Protein AF-A0A7Y8CHH9-F1 (afdb_monomer_lite)

Secondary structure (DSSP, 8-state):
---TTS-HHHHHHH----HHHHHHHHHTTSS-HHHHHHHHHHHHHTT---HHHHHHHT--TT-HHHHHHHHHHHHHH-----SS-HHHHHHHHHHHHHHHHGGGSS-HHHHHHHHHHHTT--GGGGGG-TTSPPSSS--GGGS-HHHHHHHHHHHHHHHHHHHHHHHH--

Foldseek 3Di:
DAPVPDDLVLLVVQFDDFLLLVLVCPVLNVYHLVSLLVVLCVCVVVPDPDPLSVVSVPDDPVCRVSSNVSSVVRSVVPPDPDLDDSLVSSLLSQLVVLLVCVVVDPHSLVVNLVSCVSSVNPPLLLQLNLPRDHPPPDDVVVDDPVVSNVSSSVSSVVSNVVVSCSRPPD

Organism: NCBI:txid117681

Structure (mmCIF, N/CA/C/O backbone):
data_AF-A0A7Y8CHH9-F1
#
_entry.id   AF-A0A7Y8CHH9-F1
#
loop_
_atom_site.group_PDB
_atom_site.id
_atom_site.type_symbol
_atom_site.label_atom_id
_atom_site.label_alt_id
_atom_site.label_comp_id
_atom_site.label_asym_id
_atom_site.label_entity_id
_atom_site.label_seq_id
_atom_site.pdbx_PDB_ins_code
_atom_site.Cartn_x
_atom_site.Cartn_y
_atom_site.Cartn_z
_atom_site.occupancy
_atom_site.B_iso_or_equiv
_atom_site.auth_seq_id
_atom_site.auth_comp_id
_atom_site.auth_asym_id
_atom_site.auth_atom_id
_atom_site.pdbx_PDB_model_num
ATOM 1 N N . MET A 1 1 ? -7.701 -1.330 -8.907 1.00 47.22 1 MET A N 1
ATOM 2 C CA . MET A 1 1 ? -7.189 -2.711 -8.702 1.00 47.22 1 MET A CA 1
ATOM 3 C C . MET A 1 1 ? -7.814 -3.301 -7.429 1.00 47.22 1 MET A C 1
ATOM 5 O O . MET A 1 1 ? -7.750 -2.639 -6.409 1.00 47.22 1 MET A O 1
ATOM 9 N N . ASN A 1 2 ? -8.477 -4.469 -7.462 1.00 42.22 2 ASN A N 1
ATOM 10 C CA . ASN A 1 2 ? -9.224 -5.004 -6.302 1.00 42.22 2 ASN A CA 1
ATOM 11 C C . ASN A 1 2 ? -8.365 -6.030 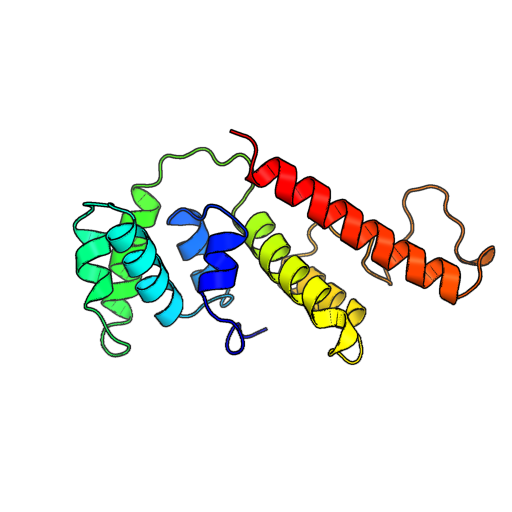-5.535 1.00 42.22 2 ASN A C 1
ATOM 13 O O . ASN A 1 2 ? -7.907 -7.004 -6.136 1.00 42.22 2 ASN A O 1
ATOM 17 N N . VAL A 1 3 ? -8.152 -5.842 -4.226 1.00 52.97 3 VAL A N 1
ATOM 18 C CA . VAL A 1 3 ? -7.246 -6.648 -3.371 1.00 52.97 3 VAL A CA 1
ATOM 19 C C . VAL A 1 3 ? -7.855 -8.025 -3.006 1.00 52.97 3 VAL A C 1
ATOM 21 O O . VAL A 1 3 ? -7.673 -8.576 -1.927 1.00 52.97 3 VAL A O 1
ATOM 24 N N . GLN A 1 4 ? -8.586 -8.643 -3.935 1.00 45.69 4 GLN A N 1
ATOM 25 C CA . GLN A 1 4 ? -9.387 -9.863 -3.725 1.00 45.69 4 GLN A CA 1
ATOM 26 C C . GLN A 1 4 ? -8.573 -11.176 -3.807 1.00 45.69 4 GLN A C 1
ATOM 28 O O . GLN A 1 4 ? -9.121 -12.257 -3.609 1.00 45.69 4 GLN A O 1
ATOM 33 N N . GLY A 1 5 ? -7.268 -11.110 -4.104 1.00 44.62 5 GLY A N 1
ATOM 34 C CA . GLY A 1 5 ? -6.377 -12.279 -4.224 1.00 44.62 5 GLY A CA 1
ATOM 35 C C 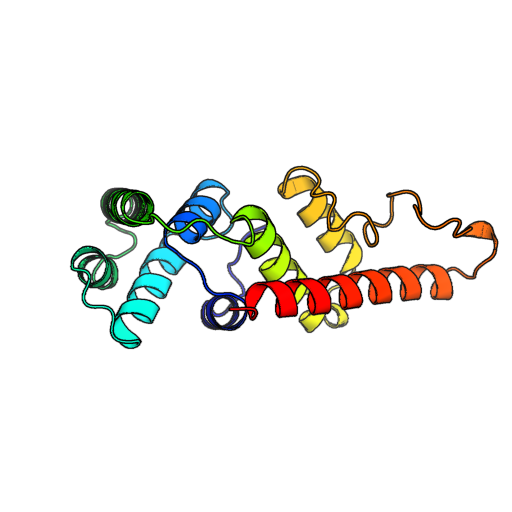. GLY A 1 5 ? -5.398 -12.499 -3.062 1.00 44.62 5 GLY A C 1
ATOM 36 O O . GLY A 1 5 ? -4.574 -13.410 -3.119 1.00 44.62 5 GLY A O 1
ATOM 37 N N . TYR A 1 6 ? -5.447 -11.668 -2.022 1.00 58.66 6 TYR A N 1
ATOM 38 C CA . TYR A 1 6 ? -4.418 -11.587 -0.985 1.00 58.66 6 TYR A CA 1
ATOM 39 C C . TYR A 1 6 ? -4.939 -12.232 0.295 1.00 58.66 6 TYR A C 1
ATOM 41 O O . TYR A 1 6 ? -6.098 -12.059 0.663 1.00 58.66 6 TYR A O 1
ATOM 49 N N . LYS A 1 7 ? -4.075 -12.925 1.041 1.00 62.12 7 LYS A N 1
ATOM 50 C CA . LYS A 1 7 ? -4.355 -13.104 2.467 1.00 62.12 7 LYS A CA 1
ATOM 51 C C . LYS A 1 7 ? -4.036 -11.782 3.148 1.00 62.12 7 LYS A C 1
ATOM 53 O O . LYS A 1 7 ? -2.902 -11.323 3.034 1.00 62.12 7 LYS A O 1
ATOM 58 N N . TYR A 1 8 ? -4.989 -11.198 3.872 1.00 71.12 8 TYR A N 1
ATOM 59 C CA . TYR A 1 8 ? -4.769 -9.944 4.605 1.00 71.12 8 TYR A CA 1
ATOM 60 C C . TYR A 1 8 ? -3.567 -10.005 5.561 1.00 71.12 8 TYR A C 1
ATOM 62 O O . TYR A 1 8 ? -2.918 -8.988 5.782 1.00 71.12 8 TYR A O 1
ATOM 70 N N . SER A 1 9 ? -3.173 -11.211 5.990 1.00 71.62 9 SER A N 1
ATOM 71 C CA . SER A 1 9 ? -1.922 -11.465 6.715 1.00 71.62 9 SER A CA 1
ATOM 72 C C . SER A 1 9 ? -0.677 -10.882 6.038 1.00 71.62 9 SER A C 1
ATOM 74 O O . SER A 1 9 ? 0.188 -10.357 6.724 1.00 71.62 9 SER A O 1
ATOM 76 N N . PHE A 1 10 ? -0.595 -10.907 4.702 1.00 81.94 10 PHE A N 1
ATOM 77 C CA . PHE A 1 10 ? 0.536 -10.319 3.978 1.00 81.94 10 PHE A CA 1
ATOM 78 C C . PHE A 1 10 ? 0.660 -8.812 4.236 1.00 81.94 10 PHE A C 1
ATOM 80 O O . PHE A 1 10 ? 1.762 -8.296 4.404 1.00 81.94 10 PHE A O 1
ATOM 87 N N . ILE A 1 11 ? -0.472 -8.105 4.278 1.00 83.25 11 ILE A N 1
ATOM 88 C CA . ILE A 1 11 ? -0.500 -6.653 4.472 1.00 83.25 11 ILE A CA 1
ATOM 89 C C . ILE A 1 11 ? -0.002 -6.315 5.884 1.00 83.25 11 ILE A C 1
ATOM 91 O O . ILE A 1 11 ? 0.825 -5.414 6.036 1.00 83.25 11 ILE A O 1
ATOM 95 N N . TYR A 1 12 ? -0.428 -7.091 6.888 1.00 78.50 12 TYR A N 1
ATOM 96 C CA . TYR A 1 12 ? -0.006 -6.925 8.284 1.00 78.50 12 TYR A CA 1
ATOM 97 C C . TYR A 1 12 ? 1.501 -7.135 8.472 1.00 78.50 12 TYR A C 1
ATOM 99 O O . TYR A 1 12 ? 2.134 -6.416 9.240 1.00 78.50 12 TYR A O 1
ATOM 107 N N . ASP A 1 13 ? 2.084 -8.084 7.737 1.00 81.38 13 ASP A N 1
ATOM 108 C CA . ASP A 1 13 ? 3.513 -8.399 7.821 1.00 81.38 13 ASP A CA 1
ATOM 109 C C . ASP A 1 13 ? 4.394 -7.359 7.104 1.00 81.38 13 ASP A C 1
ATOM 111 O O . ASP A 1 13 ? 5.591 -7.243 7.381 1.00 81.38 13 ASP A O 1
ATOM 115 N N . CYS A 1 14 ? 3.828 -6.601 6.161 1.00 82.19 14 CYS A N 1
ATOM 116 C CA . CYS A 1 14 ? 4.588 -5.659 5.341 1.00 82.19 14 CYS A CA 1
ATOM 117 C C . CYS A 1 14 ? 4.816 -4.307 6.015 1.00 82.19 14 CYS A C 1
ATOM 119 O O . CYS A 1 14 ? 5.885 -3.717 5.843 1.00 82.19 14 CYS A O 1
ATOM 121 N N . ALA A 1 15 ? 3.829 -3.789 6.744 1.00 80.88 15 ALA A N 1
ATOM 122 C CA . ALA A 1 15 ? 3.928 -2.483 7.378 1.00 80.88 15 ALA A CA 1
ATOM 123 C C . ALA A 1 15 ? 3.054 -2.401 8.631 1.00 80.88 15 ALA A C 1
ATOM 125 O O . ALA A 1 15 ? 1.995 -3.014 8.715 1.00 80.88 15 ALA A O 1
ATOM 126 N N . CYS A 1 16 ? 3.461 -1.563 9.584 1.00 82.44 16 CYS A N 1
ATOM 127 C CA . CYS A 1 16 ? 2.603 -1.200 10.706 1.00 82.44 16 CYS A CA 1
ATOM 128 C C . CYS A 1 16 ? 1.530 -0.213 10.226 1.00 82.44 16 CYS A C 1
ATOM 130 O O . CYS A 1 16 ? 1.840 0.955 9.963 1.00 82.44 16 CYS A O 1
ATOM 132 N N . PHE A 1 17 ? 0.287 -0.674 10.126 1.00 87.62 17 PHE A N 1
ATOM 133 C CA . PHE A 1 17 ? -0.880 0.159 9.840 1.00 87.62 17 PHE A CA 1
ATOM 134 C C . PHE A 1 17 ? -1.464 0.719 11.139 1.00 87.62 17 PHE A C 1
ATOM 136 O O . PHE A 1 17 ? -1.550 0.012 12.140 1.00 87.62 17 PHE A O 1
ATOM 143 N N . CYS A 1 18 ? -1.870 1.987 11.126 1.00 90.12 18 CYS A N 1
ATOM 144 C CA . CYS A 1 18 ? -2.806 2.531 12.109 1.00 90.12 18 CYS A CA 1
ATOM 145 C C . CYS A 1 18 ? -4.178 2.757 11.460 1.00 90.12 18 CYS A C 1
ATOM 147 O O . CYS A 1 18 ? -4.322 2.664 10.240 1.00 90.12 18 CYS A O 1
ATOM 149 N N . TRP A 1 19 ? -5.187 3.120 12.250 1.00 93.56 19 TRP A N 1
ATOM 150 C CA . TRP A 1 19 ? -6.538 3.334 11.728 1.00 93.56 19 TRP A CA 1
ATOM 151 C C . TRP A 1 19 ? -6.657 4.477 10.714 1.00 93.56 19 TRP A C 1
ATOM 153 O O . TRP A 1 19 ? -7.513 4.398 9.837 1.00 93.56 19 TRP A O 1
ATOM 163 N N . CYS A 1 20 ? -5.772 5.485 10.735 1.00 93.00 20 CYS A N 1
ATOM 164 C CA . CYS A 1 20 ? -5.704 6.461 9.637 1.00 93.00 20 CYS A CA 1
ATOM 165 C C . CYS A 1 20 ? -5.313 5.809 8.306 1.00 93.00 20 CYS A C 1
ATOM 167 O O . CYS A 1 20 ? -5.834 6.188 7.262 1.00 93.00 20 CYS A O 1
ATOM 169 N N . ASP A 1 21 ? -4.394 4.842 8.336 1.00 93.00 21 ASP A N 1
ATOM 170 C CA . ASP A 1 21 ? -3.947 4.155 7.126 1.00 93.00 21 ASP A CA 1
ATOM 171 C C . ASP A 1 21 ? -5.040 3.236 6.581 1.00 93.00 21 ASP A C 1
ATOM 173 O O . ASP A 1 21 ? -5.261 3.198 5.372 1.00 93.00 21 ASP A O 1
ATOM 177 N N . VAL A 1 22 ? -5.738 2.529 7.476 1.00 93.56 22 VAL A N 1
ATOM 178 C CA . VAL A 1 22 ? -6.878 1.667 7.129 1.00 93.56 22 VAL A CA 1
ATOM 179 C C . VAL A 1 22 ? -7.988 2.489 6.486 1.00 93.56 22 VAL A C 1
ATOM 181 O O . VAL A 1 22 ? -8.428 2.149 5.391 1.00 93.56 22 VAL A O 1
ATOM 184 N N . LEU A 1 23 ? -8.378 3.601 7.122 1.00 95.00 23 LEU A N 1
ATOM 185 C CA . LEU A 1 23 ? -9.392 4.507 6.587 1.00 95.00 23 LEU A CA 1
ATOM 186 C C . LEU A 1 23 ? -8.998 5.019 5.200 1.00 95.00 23 LEU A C 1
ATOM 188 O O . LEU A 1 23 ? -9.814 4.974 4.286 1.00 95.00 23 LEU A O 1
ATOM 192 N N . TRP A 1 24 ? -7.742 5.444 5.023 1.00 93.81 24 TRP A N 1
ATOM 193 C CA . TRP A 1 24 ? -7.259 5.910 3.724 1.00 93.81 24 TRP A CA 1
ATOM 194 C C . TRP A 1 24 ? -7.393 4.824 2.650 1.00 93.81 24 TRP A C 1
ATOM 196 O O . TRP A 1 24 ? -7.879 5.106 1.558 1.00 93.81 24 TRP A O 1
ATOM 206 N N . GLY A 1 25 ? -6.994 3.584 2.961 1.00 93.31 25 GLY A N 1
ATOM 207 C CA . GLY A 1 25 ? -7.069 2.463 2.021 1.00 93.31 25 GLY A CA 1
ATOM 208 C C . GLY A 1 25 ? -8.502 2.100 1.646 1.00 93.31 25 GLY A C 1
ATOM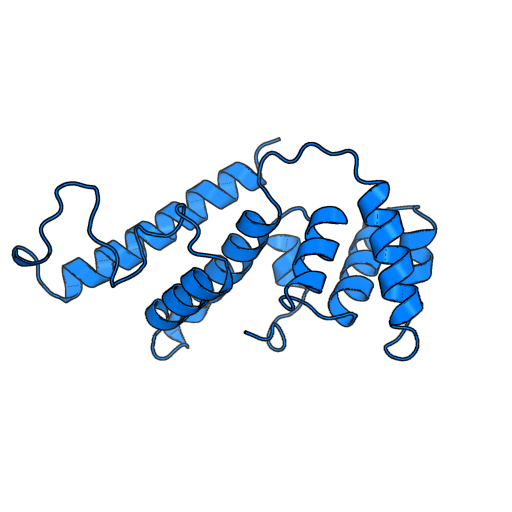 209 O O . GLY A 1 25 ? -8.768 1.794 0.487 1.00 93.31 25 GLY A O 1
ATOM 210 N N . TYR A 1 26 ? -9.420 2.176 2.609 1.00 93.75 26 TYR A N 1
ATOM 211 C CA . TYR A 1 26 ? -10.843 1.953 2.376 1.00 93.75 26 TYR A CA 1
ATOM 212 C C . TYR A 1 26 ? -11.454 3.047 1.488 1.00 93.75 26 TYR A C 1
ATOM 214 O O . TYR A 1 26 ? -12.112 2.744 0.501 1.00 93.75 26 TYR A O 1
ATOM 222 N N . GLU A 1 27 ? -11.190 4.326 1.779 1.00 93.56 27 GLU A N 1
ATOM 223 C CA . GLU A 1 27 ? -11.744 5.457 1.012 1.00 93.56 27 GLU A CA 1
ATOM 224 C C . GLU A 1 27 ? -11.231 5.548 -0.433 1.00 93.56 27 GLU A C 1
ATOM 226 O O . GLU A 1 27 ? -11.864 6.202 -1.259 1.00 93.56 27 GLU A O 1
ATOM 231 N N . HIS A 1 28 ? -10.099 4.907 -0.736 1.00 90.88 28 HIS A N 1
ATOM 232 C CA . HIS A 1 28 ? -9.519 4.839 -2.082 1.00 90.88 28 HIS A CA 1
ATOM 233 C C . HIS A 1 28 ? -9.761 3.477 -2.757 1.00 90.88 28 HIS A C 1
ATOM 235 O O . HIS A 1 28 ? -9.045 3.127 -3.694 1.00 90.88 28 HIS A O 1
ATOM 241 N N . ASP A 1 29 ? -10.728 2.689 -2.268 1.00 90.00 29 ASP A N 1
ATOM 242 C CA . ASP A 1 29 ? -11.113 1.379 -2.815 1.00 90.00 29 ASP A CA 1
ATOM 243 C C . ASP A 1 29 ? -9.947 0.371 -2.926 1.00 90.00 29 ASP A C 1
ATOM 245 O O . ASP A 1 29 ? -9.992 -0.588 -3.704 1.00 90.00 29 ASP A O 1
ATOM 249 N N . VAL A 1 30 ? -8.885 0.561 -2.134 1.00 89.94 30 VAL A N 1
ATOM 250 C CA . VAL A 1 30 ? -7.759 -0.380 -2.062 1.00 89.94 30 VAL A CA 1
ATOM 251 C C . VAL A 1 30 ? -8.195 -1.624 -1.298 1.00 89.94 30 VAL A C 1
ATOM 253 O O . VAL A 1 30 ? -7.831 -2.739 -1.656 1.00 89.94 30 VAL A O 1
ATOM 256 N N . VAL A 1 31 ? -9.000 -1.456 -0.252 1.00 91.12 31 VAL A N 1
ATOM 257 C CA . VAL A 1 31 ? -9.489 -2.551 0.589 1.00 91.12 31 VAL A CA 1
ATOM 258 C C . VAL A 1 31 ? -10.970 -2.391 0.914 1.00 91.12 31 VAL A C 1
ATOM 260 O O . VAL A 1 31 ? -11.470 -1.278 1.024 1.00 91.12 31 VAL A O 1
ATOM 263 N N . GLY A 1 32 ? -11.664 -3.518 1.078 1.00 91.31 32 GLY A N 1
ATOM 264 C CA . GLY A 1 32 ? -13.073 -3.564 1.473 1.00 91.31 32 GLY A CA 1
ATOM 265 C C . GLY A 1 32 ? -13.278 -3.672 2.985 1.00 91.31 32 GLY A C 1
ATOM 266 O O . GLY A 1 32 ? -12.325 -3.735 3.766 1.00 91.31 32 GLY A O 1
ATOM 267 N N . TRP A 1 33 ? -14.544 -3.742 3.396 1.00 92.50 33 TRP A N 1
ATOM 268 C CA . TRP A 1 33 ? -14.947 -3.876 4.801 1.00 92.50 33 TRP A CA 1
ATOM 269 C C . TRP A 1 33 ? -14.379 -5.151 5.446 1.00 92.50 33 TRP A C 1
ATOM 271 O O . TRP A 1 33 ? -14.073 -5.157 6.637 1.00 92.50 33 TRP A O 1
ATOM 281 N N . GLU A 1 34 ? -14.158 -6.208 4.660 1.00 91.56 34 GLU A N 1
ATOM 282 C CA . GLU A 1 34 ? -13.579 -7.468 5.126 1.00 91.56 34 GLU A CA 1
ATOM 283 C C . GLU A 1 34 ? -12.167 -7.265 5.693 1.00 91.56 34 GLU A C 1
ATOM 285 O O . GLU A 1 34 ? -11.785 -7.903 6.674 1.00 91.56 34 GLU A O 1
ATOM 290 N N . PHE A 1 35 ? -11.390 -6.353 5.099 1.00 91.56 35 PHE A N 1
ATOM 291 C CA . PHE A 1 35 ? -10.070 -5.990 5.611 1.00 91.56 35 PHE A CA 1
ATOM 292 C C . PHE A 1 35 ? -10.174 -5.195 6.913 1.00 91.56 35 PHE A C 1
ATOM 294 O O . PHE A 1 35 ? -9.369 -5.406 7.814 1.00 91.56 35 PHE A O 1
ATOM 301 N N . VAL A 1 36 ? -11.166 -4.306 7.032 1.00 93.12 36 VAL A N 1
ATOM 302 C CA . VAL A 1 36 ? -11.404 -3.496 8.240 1.00 93.12 36 VAL A CA 1
ATOM 303 C C . VAL A 1 36 ? -11.702 -4.399 9.440 1.00 93.12 36 VAL A C 1
ATOM 305 O O . VAL A 1 36 ? -11.098 -4.244 10.501 1.00 93.12 36 VAL A O 1
ATOM 308 N N . VAL A 1 37 ? -12.572 -5.395 9.258 1.00 92.81 37 VAL A N 1
ATOM 309 C CA . VAL A 1 37 ? -12.854 -6.413 10.284 1.00 92.81 37 VAL A CA 1
ATOM 310 C C . VAL A 1 37 ? -11.613 -7.273 10.542 1.00 92.81 37 VAL A C 1
ATOM 312 O O . VAL A 1 37 ? -11.237 -7.505 11.690 1.00 92.81 37 VAL A O 1
ATOM 315 N N . GLY A 1 38 ? -10.923 -7.698 9.480 1.00 91.38 38 GLY A N 1
ATOM 316 C CA . GLY A 1 38 ? -9.721 -8.520 9.594 1.00 91.38 38 GLY A CA 1
ATOM 317 C C . GLY A 1 38 ? -8.568 -7.841 10.340 1.00 91.38 38 GLY A C 1
ATOM 318 O O . GLY A 1 38 ? -7.826 -8.523 11.048 1.00 91.38 38 GLY A O 1
ATOM 319 N N . ILE A 1 39 ? -8.384 -6.526 10.185 1.00 90.94 39 ILE A N 1
ATOM 320 C CA . ILE A 1 39 ? -7.314 -5.799 10.877 1.00 90.94 39 ILE A CA 1
ATOM 321 C C . ILE A 1 39 ? -7.686 -5.490 12.329 1.00 90.94 39 ILE A C 1
ATOM 323 O O . ILE A 1 39 ? -6.809 -5.531 13.191 1.00 90.94 39 ILE A O 1
ATOM 327 N N . ALA A 1 40 ? -8.974 -5.275 12.623 1.00 92.88 40 ALA A N 1
ATOM 328 C CA . ALA A 1 40 ? -9.462 -5.219 13.999 1.00 92.88 40 ALA A CA 1
ATOM 329 C C . ALA A 1 40 ? -9.178 -6.538 14.734 1.00 92.88 40 ALA A C 1
ATOM 331 O O . ALA A 1 40 ? -8.585 -6.524 15.812 1.00 92.88 40 ALA A O 1
ATOM 332 N N . ASP A 1 41 ? -9.503 -7.679 14.113 1.00 91.88 41 ASP A N 1
ATOM 333 C CA . ASP A 1 41 ? -9.224 -9.007 14.678 1.00 91.88 41 ASP A CA 1
ATOM 334 C C . ASP A 1 41 ? -7.723 -9.216 14.907 1.00 91.88 41 ASP A C 1
ATOM 336 O O . ASP A 1 41 ? -7.306 -9.712 15.955 1.00 91.88 41 ASP A O 1
ATOM 340 N N . PHE A 1 42 ? -6.888 -8.753 13.971 1.00 90.62 42 PHE A N 1
ATOM 341 C CA . PHE A 1 42 ? -5.440 -8.769 14.141 1.00 90.62 42 PHE A CA 1
ATOM 342 C C . PHE A 1 42 ? -4.985 -7.936 15.351 1.00 90.62 42 PHE A C 1
ATOM 344 O O . PHE A 1 42 ? -4.177 -8.427 16.140 1.00 90.62 42 PHE A O 1
ATOM 351 N N . PHE A 1 43 ? -5.482 -6.711 15.546 1.00 90.94 43 PHE A N 1
ATOM 352 C CA . PHE A 1 43 ? -5.100 -5.886 16.700 1.00 90.94 43 PHE A CA 1
ATOM 353 C C . PHE A 1 43 ? -5.570 -6.479 18.029 1.00 90.94 43 PHE A C 1
ATOM 355 O O . PHE A 1 43 ? -4.765 -6.589 18.958 1.00 90.94 43 PHE A O 1
ATOM 362 N N . VAL A 1 44 ? -6.818 -6.943 18.104 1.00 92.38 44 VAL A N 1
ATOM 363 C CA . VAL A 1 44 ? -7.374 -7.599 19.299 1.00 92.38 44 VAL A CA 1
ATOM 364 C C . VAL A 1 44 ? -6.596 -8.877 19.625 1.00 92.38 44 VAL A C 1
ATOM 366 O O . VAL A 1 44 ? -6.157 -9.073 20.759 1.00 92.38 44 VAL A O 1
ATOM 369 N N . SER A 1 45 ? -6.313 -9.712 18.621 1.00 90.62 45 SER A N 1
ATOM 370 C CA . SER A 1 45 ? -5.507 -10.933 18.780 1.00 90.62 45 SER A CA 1
ATOM 371 C C . SER A 1 45 ? -4.067 -10.657 19.230 1.00 90.62 45 SER A C 1
ATOM 373 O O . SER A 1 45 ? -3.440 -11.517 19.851 1.00 90.62 45 SER A O 1
ATOM 375 N N . ASN A 1 46 ? -3.540 -9.462 18.951 1.00 88.94 46 ASN A N 1
ATOM 376 C CA . ASN A 1 46 ? -2.224 -9.004 19.403 1.00 88.94 46 ASN A CA 1
ATOM 377 C C . ASN A 1 46 ? -2.276 -8.167 20.699 1.00 88.94 46 ASN A C 1
ATOM 379 O O . ASN A 1 46 ? -1.264 -7.577 21.085 1.00 88.94 46 ASN A O 1
ATOM 383 N N . GLY A 1 47 ? -3.412 -8.168 21.406 1.00 90.25 47 GLY A N 1
ATOM 384 C CA . GLY A 1 47 ? -3.546 -7.620 22.758 1.00 90.25 47 GLY A CA 1
ATOM 385 C C . GLY A 1 47 ? -4.036 -6.176 22.831 1.00 90.25 47 GLY A C 1
ATOM 386 O O . GLY A 1 47 ? -3.762 -5.506 23.825 1.00 90.25 47 GLY A O 1
ATOM 387 N N . SER A 1 48 ? -4.709 -5.679 21.794 1.00 90.75 48 SER A N 1
ATOM 388 C CA . SER A 1 48 ? -5.453 -4.427 21.903 1.00 90.75 48 SER A CA 1
ATOM 389 C C . SER A 1 48 ? -6.741 -4.614 22.707 1.00 90.75 48 SER A C 1
ATOM 391 O O . SER A 1 48 ? -7.473 -5.580 22.500 1.00 90.75 48 SER A O 1
ATOM 393 N N . ASP A 1 49 ? -7.022 -3.652 23.586 1.00 91.62 49 ASP A N 1
ATOM 394 C CA . ASP A 1 49 ? -8.211 -3.612 24.442 1.00 91.62 49 ASP A CA 1
ATOM 395 C C . ASP A 1 49 ? -9.173 -2.462 24.045 1.00 91.62 49 ASP A C 1
ATOM 397 O O . ASP A 1 49 ? -10.029 -2.074 24.845 1.00 91.62 49 ASP A O 1
ATOM 401 N N . ASP A 1 50 ? -9.025 -1.850 22.856 1.00 93.44 50 ASP A N 1
ATOM 402 C CA . ASP A 1 50 ? -9.947 -0.787 22.413 1.00 93.44 50 ASP A CA 1
ATOM 403 C C . ASP A 1 50 ? -11.335 -1.374 22.111 1.00 93.44 50 ASP A C 1
ATOM 405 O O . ASP A 1 50 ? -11.495 -2.288 21.302 1.00 93.44 50 ASP A O 1
ATOM 409 N N . GLU A 1 51 ? -12.354 -0.822 22.767 1.00 94.69 51 GLU A N 1
ATOM 410 C CA . GLU A 1 51 ? -13.739 -1.286 22.672 1.00 94.69 51 GLU A CA 1
ATOM 411 C C . GLU A 1 51 ? -14.272 -1.259 21.231 1.00 94.69 51 GLU A C 1
ATOM 413 O O . GLU A 1 51 ? -14.958 -2.193 20.824 1.00 94.69 51 GLU A O 1
ATOM 418 N N . LEU A 1 52 ? -13.897 -0.258 20.423 1.00 94.12 52 LEU A N 1
ATOM 419 C CA . LEU A 1 52 ? -14.343 -0.173 19.028 1.00 94.12 52 LEU A CA 1
ATOM 420 C C . LEU A 1 52 ? -13.695 -1.255 18.160 1.00 94.12 52 LEU A C 1
ATOM 422 O O . LEU A 1 52 ? -14.338 -1.755 17.241 1.00 94.12 52 LEU A O 1
ATOM 426 N N . GLU A 1 53 ? -12.441 -1.620 18.439 1.00 94.69 53 GLU A N 1
ATOM 427 C CA . GLU A 1 53 ? -11.765 -2.713 17.732 1.00 94.69 53 GLU A CA 1
ATOM 428 C C . GLU A 1 53 ? -12.414 -4.05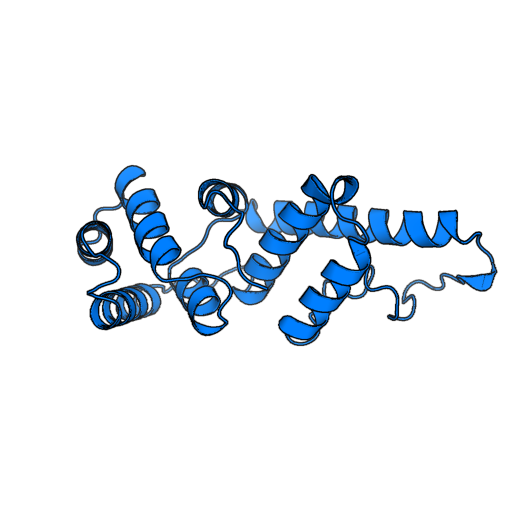3 18.072 1.00 94.69 53 GLU A C 1
ATOM 430 O O . GLU A 1 53 ? -12.694 -4.838 17.172 1.00 94.69 53 GLU A O 1
ATOM 435 N N . ILE A 1 54 ? -12.734 -4.287 19.347 1.00 93.81 54 ILE A N 1
ATOM 436 C CA . ILE A 1 54 ? -13.442 -5.495 19.789 1.00 93.81 54 ILE A CA 1
ATOM 437 C C . ILE A 1 54 ? -14.823 -5.583 19.131 1.00 93.81 54 ILE A C 1
ATOM 439 O O . ILE A 1 54 ? -15.192 -6.642 18.631 1.00 93.81 54 ILE A O 1
ATOM 443 N N . GLU A 1 55 ? -15.582 -4.486 19.102 1.00 94.69 55 GLU A N 1
ATOM 444 C CA . GLU A 1 55 ? -16.896 -4.447 18.456 1.00 94.69 55 GLU A CA 1
ATOM 445 C C . GLU A 1 55 ? -16.814 -4.720 16.948 1.00 94.69 55 GLU A C 1
ATOM 447 O O . GLU A 1 55 ? -17.638 -5.472 16.430 1.00 94.69 55 GLU A O 1
ATOM 452 N N . LEU A 1 56 ? -15.812 -4.164 16.253 1.00 93.81 56 LEU A N 1
ATOM 453 C CA . LEU A 1 56 ? -15.604 -4.374 14.815 1.00 93.81 56 LEU A CA 1
ATOM 454 C C . LEU A 1 56 ? -15.440 -5.853 14.445 1.00 93.81 56 LEU A C 1
ATOM 456 O O . LEU A 1 56 ? -15.931 -6.260 13.395 1.00 93.81 56 LEU A O 1
ATOM 460 N N . VAL A 1 57 ? -14.796 -6.662 15.294 1.00 93.19 57 VAL A N 1
ATOM 461 C CA . VAL A 1 57 ? -14.574 -8.102 15.040 1.00 93.19 57 VAL A CA 1
ATOM 462 C C . VAL A 1 57 ? -15.887 -8.882 14.906 1.00 93.19 57 VAL A C 1
ATOM 464 O O . VAL A 1 57 ? -15.924 -9.916 14.240 1.00 93.19 57 VAL A O 1
ATOM 467 N N . PHE A 1 58 ? -16.969 -8.400 15.520 1.00 90.75 58 PHE A N 1
ATOM 468 C CA . PHE A 1 58 ? -18.269 -9.073 15.503 1.00 90.75 58 PHE A CA 1
ATOM 469 C C . PHE A 1 58 ? -19.191 -8.629 14.361 1.00 90.75 58 PHE A C 1
ATOM 471 O O . PHE A 1 58 ? -20.292 -9.169 14.253 1.00 90.75 58 PHE A O 1
ATOM 478 N N . LEU A 1 59 ? -18.779 -7.659 13.539 1.00 91.81 59 LEU A N 1
ATOM 479 C CA . LEU A 1 59 ? -19.598 -7.134 12.445 1.00 91.81 59 LEU A CA 1
ATOM 480 C C . LEU A 1 59 ? -19.404 -7.926 11.149 1.00 91.81 59 LEU A C 1
ATOM 482 O O . LEU A 1 59 ? -18.331 -8.463 10.869 1.00 91.81 59 LEU A O 1
ATOM 486 N N . GLU A 1 60 ? -20.452 -7.957 10.327 1.00 87.31 60 GLU A N 1
ATOM 487 C CA . GLU A 1 60 ? -20.451 -8.625 9.023 1.00 87.31 60 GLU A CA 1
ATOM 488 C C . GLU A 1 60 ? -20.856 -7.652 7.901 1.00 87.31 60 GLU A C 1
ATOM 490 O O . GLU A 1 60 ? -21.199 -6.494 8.133 1.00 87.31 60 GLU A O 1
ATOM 495 N N . GLY A 1 61 ? -20.870 -8.122 6.649 1.00 78.25 61 GLY A N 1
ATOM 496 C CA . GLY A 1 61 ? -21.205 -7.302 5.475 1.00 78.25 61 GLY A CA 1
ATOM 497 C C . GLY A 1 61 ? -22.632 -6.726 5.453 1.00 78.25 61 GLY A C 1
ATOM 498 O O . GLY A 1 61 ? -22.969 -5.981 4.536 1.00 78.25 61 GLY A O 1
ATOM 499 N N . GLY A 1 62 ? -23.478 -7.059 6.433 1.00 83.38 62 GLY A N 1
ATOM 500 C CA . GLY A 1 62 ? -24.765 -6.396 6.665 1.00 83.38 62 GLY A CA 1
ATOM 501 C C . GLY A 1 62 ? -24.650 -5.046 7.383 1.00 83.38 62 GLY A C 1
ATOM 502 O O . GLY A 1 62 ? -25.567 -4.234 7.277 1.00 83.38 62 GLY A O 1
ATOM 503 N N . ASP A 1 63 ? -23.519 -4.781 8.040 1.00 89.94 63 ASP A N 1
ATOM 504 C CA . ASP A 1 63 ? -23.332 -3.679 8.991 1.00 89.94 63 ASP A CA 1
ATOM 505 C C . ASP A 1 63 ? -22.345 -2.618 8.469 1.00 89.94 63 ASP A C 1
ATOM 507 O O . ASP A 1 63 ? -21.652 -1.958 9.240 1.00 89.94 63 ASP A O 1
ATOM 511 N N . ILE A 1 64 ? -22.259 -2.443 7.144 1.00 91.44 64 ILE A N 1
ATOM 512 C CA . ILE A 1 64 ? -21.252 -1.585 6.484 1.00 91.44 64 ILE A CA 1
ATOM 513 C C . ILE A 1 64 ? -21.227 -0.163 7.065 1.00 91.44 64 ILE A C 1
ATOM 515 O O . ILE A 1 64 ? -20.156 0.352 7.369 1.00 91.44 64 ILE A O 1
ATOM 519 N N . GLU A 1 65 ? -22.388 0.465 7.269 1.00 93.38 65 GLU A N 1
ATOM 520 C CA . GLU A 1 65 ? -22.470 1.823 7.833 1.00 93.38 65 GLU A CA 1
ATOM 521 C C . GLU A 1 65 ? -21.884 1.891 9.254 1.00 93.38 65 GLU A C 1
ATOM 523 O O . GLU A 1 65 ? -21.221 2.861 9.628 1.00 93.38 65 GLU A O 1
ATOM 528 N N . GLU A 1 66 ? -22.091 0.839 10.047 1.00 94.06 66 GLU A N 1
ATOM 529 C CA . GLU A 1 66 ? -21.545 0.748 11.395 1.00 94.06 66 GLU A CA 1
ATOM 530 C C . GLU A 1 66 ? -20.029 0.505 11.370 1.00 94.06 66 GLU A C 1
ATOM 532 O O . GLU A 1 66 ? -19.299 1.177 12.106 1.00 94.06 66 GLU A O 1
ATOM 537 N N . ILE A 1 67 ? -19.546 -0.370 10.480 1.00 93.94 67 ILE A N 1
ATOM 538 C CA . ILE A 1 67 ? -18.112 -0.597 10.241 1.00 93.94 67 ILE A CA 1
ATOM 539 C C . ILE A 1 67 ? -17.427 0.725 9.875 1.00 93.94 67 ILE A C 1
ATOM 541 O O . ILE A 1 67 ? -16.428 1.101 10.494 1.00 93.94 67 ILE A O 1
ATOM 545 N N . GLU A 1 68 ? -17.983 1.466 8.915 1.00 94.62 68 GLU A N 1
ATOM 546 C CA . GLU A 1 68 ? -17.444 2.754 8.474 1.00 94.62 68 GLU A CA 1
ATOM 547 C C . GLU A 1 68 ? -17.409 3.784 9.606 1.00 94.62 68 GLU A C 1
ATOM 549 O O . GLU A 1 68 ? -16.405 4.478 9.785 1.00 94.62 68 GLU A O 1
ATOM 554 N N . ASN A 1 69 ? -18.477 3.874 10.400 1.00 95.56 69 ASN A N 1
ATOM 555 C CA . ASN A 1 69 ? -18.544 4.804 11.522 1.00 95.56 69 ASN A CA 1
ATOM 556 C C . ASN A 1 69 ? -17.493 4.479 12.597 1.00 95.56 69 ASN A C 1
ATOM 558 O O . ASN A 1 69 ? -16.748 5.365 13.025 1.00 95.56 69 ASN A O 1
ATOM 562 N N . LYS A 1 70 ? -17.378 3.209 13.009 1.00 95.00 70 LYS A N 1
ATOM 563 C CA . LYS A 1 70 ? -16.380 2.794 14.009 1.00 95.00 70 LYS A CA 1
ATOM 564 C C . LYS A 1 70 ? -14.953 2.993 13.497 1.00 95.00 70 LYS A C 1
ATOM 566 O O . LYS A 1 70 ? -14.116 3.526 14.226 1.00 95.00 70 LYS A O 1
ATOM 571 N N . MET A 1 71 ? -14.690 2.655 12.234 1.00 94.94 71 MET A N 1
ATOM 572 C CA . MET A 1 71 ? -13.395 2.892 11.590 1.00 94.94 71 MET A CA 1
ATOM 573 C C . MET A 1 71 ? -13.018 4.381 11.606 1.00 94.94 71 MET A C 1
ATOM 575 O O . MET A 1 71 ? -11.886 4.722 11.950 1.00 94.94 71 MET A O 1
ATOM 579 N N . ARG A 1 72 ? -13.957 5.282 11.284 1.00 94.94 72 ARG A N 1
ATOM 580 C CA . ARG A 1 72 ? -13.721 6.737 11.332 1.00 94.94 72 ARG A CA 1
ATOM 581 C C . ARG A 1 72 ? -13.399 7.214 12.744 1.00 94.94 72 ARG A C 1
ATOM 583 O O . ARG A 1 72 ? -12.424 7.937 12.921 1.00 94.94 72 ARG A O 1
ATOM 590 N N . GLN A 1 73 ? -14.141 6.756 13.751 1.00 94.88 73 GLN A N 1
ATOM 591 C CA . GLN A 1 73 ? -13.863 7.089 15.153 1.00 94.88 73 GLN A CA 1
ATOM 592 C C . GLN A 1 73 ? -12.476 6.605 15.603 1.00 94.88 73 GLN A C 1
ATOM 594 O O . GLN A 1 73 ? -11.752 7.322 16.295 1.00 94.88 73 GLN A O 1
ATOM 599 N N . LEU A 1 74 ? -12.066 5.406 15.186 1.00 94.00 74 LEU A N 1
ATOM 600 C CA . LEU A 1 74 ? -10.728 4.878 15.459 1.00 94.00 74 LEU A CA 1
ATOM 601 C C . LEU A 1 74 ? -9.626 5.681 14.751 1.00 94.00 74 LEU A C 1
ATOM 603 O O . LEU A 1 74 ? -8.573 5.953 15.336 1.00 94.00 74 LEU A O 1
ATOM 607 N N . ALA A 1 75 ? -9.873 6.119 13.517 1.00 92.56 75 ALA A N 1
ATOM 608 C CA . ALA A 1 75 ? -8.958 6.989 12.786 1.00 92.56 75 ALA A CA 1
ATOM 609 C C . ALA A 1 75 ? -8.841 8.382 13.432 1.00 92.56 75 ALA A C 1
ATOM 611 O O . ALA A 1 75 ? -7.748 8.938 13.474 1.00 92.56 75 ALA A O 1
ATOM 612 N N . GLU A 1 76 ? -9.917 8.931 13.999 1.00 91.00 76 GLU A N 1
ATOM 613 C CA . GLU A 1 76 ? -9.880 10.199 14.747 1.00 91.00 76 GLU A CA 1
ATOM 614 C C . GLU A 1 76 ? -9.050 10.100 16.035 1.00 91.00 76 GLU A C 1
ATOM 616 O O . GLU A 1 76 ? -8.362 11.054 16.411 1.00 91.00 76 GLU A O 1
ATOM 621 N N . LYS A 1 77 ? -9.063 8.936 16.699 1.00 88.00 77 LYS A N 1
ATOM 622 C CA . LYS A 1 77 ? -8.216 8.661 17.873 1.00 88.00 77 LYS A CA 1
ATOM 623 C C . LYS A 1 77 ? -6.727 8.548 17.521 1.00 88.00 77 LYS A C 1
ATOM 625 O O . LYS A 1 77 ? -5.881 8.666 18.412 1.00 88.00 77 LYS A O 1
ATOM 630 N N . CYS A 1 78 ? -6.372 8.323 16.256 1.00 82.88 78 CYS A N 1
ATOM 631 C CA . CYS A 1 78 ? -4.978 8.201 15.841 1.00 82.88 78 CYS A CA 1
ATOM 632 C C . CYS A 1 78 ? -4.268 9.564 15.876 1.00 82.88 78 CYS A C 1
ATOM 634 O O . CYS A 1 78 ? -4.263 10.331 14.919 1.00 82.88 78 CYS A O 1
ATOM 636 N N . SER A 1 79 ? -3.576 9.845 16.980 1.00 61.97 79 SER A N 1
ATOM 637 C CA . SER A 1 79 ? -2.756 11.053 17.142 1.00 61.97 79 SER A CA 1
ATOM 638 C C . SER A 1 79 ? -1.326 10.911 16.598 1.00 61.97 79 SER A C 1
ATOM 640 O O . SER A 1 79 ? -0.471 11.763 16.858 1.00 61.97 79 SER A O 1
ATOM 642 N N . VAL A 1 80 ? -1.006 9.802 15.925 1.00 60.00 80 VAL A N 1
ATOM 643 C CA . VAL A 1 80 ? 0.378 9.460 15.584 1.00 60.00 80 VAL A CA 1
ATOM 644 C C . VAL A 1 80 ? 0.822 10.237 14.351 1.00 60.00 80 VAL A C 1
ATOM 646 O O . VAL A 1 80 ? 0.328 10.031 13.245 1.00 60.00 80 VAL A O 1
ATOM 649 N N . ARG A 1 81 ? 1.819 11.107 14.531 1.00 60.34 81 ARG A N 1
ATOM 650 C CA . ARG A 1 81 ? 2.556 11.705 13.418 1.00 60.34 81 ARG A CA 1
ATOM 651 C C . ARG A 1 81 ? 3.390 10.608 12.761 1.00 60.34 81 ARG A C 1
ATOM 653 O O . ARG A 1 81 ? 4.425 10.213 13.290 1.00 60.34 81 ARG A O 1
ATOM 660 N N . GLN A 1 82 ? 2.897 10.087 11.649 1.00 66.12 82 GLN A N 1
ATOM 661 C CA . GLN A 1 82 ? 3.529 8.976 10.949 1.00 66.12 82 GLN A CA 1
ATOM 662 C C . GLN A 1 82 ? 4.781 9.446 10.201 1.00 66.12 82 GLN A C 1
ATOM 664 O O . GLN A 1 82 ? 4.792 10.540 9.635 1.00 66.12 82 GLN A O 1
ATOM 669 N N . SER A 1 83 ? 5.840 8.634 10.209 1.00 73.31 83 SER A N 1
ATOM 670 C CA . SER A 1 83 ? 7.063 8.896 9.434 1.00 73.31 83 SER A CA 1
ATOM 671 C C . SER A 1 83 ? 6.838 8.724 7.930 1.00 73.31 83 SER A C 1
ATOM 673 O O . SER A 1 83 ? 7.427 9.449 7.133 1.00 73.31 83 SER A O 1
ATOM 675 N N . VAL A 1 84 ? 5.957 7.791 7.560 1.00 83.62 84 VAL A N 1
ATOM 676 C CA . VAL A 1 84 ? 5.547 7.484 6.187 1.00 83.62 84 VAL A CA 1
ATOM 677 C C . VAL A 1 84 ? 4.046 7.730 6.066 1.00 83.62 84 VAL A C 1
ATOM 679 O O . VAL A 1 84 ? 3.282 7.306 6.935 1.00 83.62 84 VAL A O 1
ATOM 682 N N . GLY A 1 85 ? 3.624 8.427 5.010 1.00 89.06 85 GLY A N 1
ATOM 683 C CA . GLY A 1 85 ? 2.211 8.711 4.764 1.00 89.06 85 GLY A CA 1
ATOM 684 C C . GLY A 1 85 ? 1.419 7.459 4.379 1.00 89.06 85 GLY A C 1
ATOM 685 O O . GLY A 1 85 ? 1.967 6.531 3.785 1.00 89.06 85 GLY A O 1
ATOM 686 N N . SER A 1 86 ? 0.115 7.455 4.667 1.00 91.88 86 SER A N 1
ATOM 687 C CA . SER A 1 86 ? -0.785 6.324 4.396 1.00 91.88 86 SER A CA 1
ATOM 688 C C . SER A 1 86 ? -0.741 5.869 2.936 1.00 91.88 86 SER A C 1
ATOM 690 O O . SER A 1 86 ? -0.577 4.681 2.670 1.00 91.88 86 SER A O 1
ATOM 692 N N . ARG A 1 87 ? -0.780 6.817 1.988 1.00 92.88 87 ARG A N 1
ATOM 693 C CA . ARG A 1 87 ? -0.646 6.536 0.551 1.00 92.88 87 ARG A CA 1
ATOM 694 C C . ARG A 1 87 ? 0.623 5.743 0.239 1.00 92.88 87 ARG A C 1
ATOM 696 O O . ARG A 1 87 ? 0.564 4.718 -0.428 1.00 92.88 87 ARG A O 1
ATOM 703 N N . ASP A 1 88 ? 1.769 6.201 0.738 1.00 92.94 88 ASP A N 1
ATOM 704 C CA . ASP A 1 88 ? 3.062 5.597 0.412 1.00 92.94 88 ASP A CA 1
ATOM 705 C C . ASP A 1 88 ? 3.202 4.195 1.031 1.00 92.94 88 ASP A C 1
ATOM 707 O O . ASP A 1 88 ? 3.851 3.330 0.442 1.00 92.94 88 ASP A O 1
ATOM 711 N N . LYS A 1 89 ? 2.548 3.930 2.174 1.00 92.69 89 LYS A N 1
ATOM 712 C CA . LYS A 1 89 ? 2.441 2.573 2.736 1.00 92.69 89 LYS A CA 1
ATOM 713 C C . LYS A 1 89 ? 1.647 1.643 1.829 1.00 92.69 89 LYS A C 1
ATOM 715 O O . LYS A 1 89 ? 2.095 0.530 1.570 1.00 92.69 89 LYS A O 1
ATOM 720 N N . TRP A 1 90 ? 0.494 2.090 1.336 1.00 93.75 90 TRP A N 1
ATOM 721 C CA . TRP A 1 90 ? -0.331 1.288 0.433 1.00 93.75 90 TRP A CA 1
ATOM 722 C C . TRP A 1 90 ? 0.372 1.010 -0.892 1.00 93.75 90 TRP A C 1
ATOM 724 O O . TRP A 1 90 ? 0.433 -0.144 -1.312 1.00 93.75 90 TRP A O 1
ATOM 734 N N . VAL A 1 91 ? 0.995 2.030 -1.488 1.00 94.88 91 VAL A N 1
ATOM 735 C CA . VAL A 1 91 ? 1.843 1.871 -2.679 1.00 94.88 91 VAL A CA 1
ATOM 736 C C . VAL A 1 91 ? 2.944 0.845 -2.417 1.00 94.88 91 VAL A C 1
ATOM 738 O O . VAL A 1 91 ? 3.128 -0.073 -3.213 1.00 94.88 91 VAL A O 1
ATOM 741 N N . PHE A 1 92 ? 3.635 0.935 -1.277 1.00 95.06 92 PHE A N 1
ATOM 742 C CA . PHE A 1 92 ? 4.657 -0.039 -0.901 1.00 95.06 92 PHE A CA 1
ATOM 743 C C . PHE A 1 92 ? 4.107 -1.468 -0.795 1.00 95.06 92 PHE A C 1
ATOM 745 O O . PHE A 1 92 ? 4.710 -2.377 -1.361 1.00 95.06 92 PHE A O 1
ATOM 752 N N . VAL A 1 93 ? 2.977 -1.682 -0.112 1.00 93.38 93 VAL A N 1
ATOM 753 C CA . VAL A 1 93 ? 2.375 -3.018 0.049 1.00 93.38 93 VAL A CA 1
ATOM 754 C C . VAL A 1 93 ? 2.018 -3.629 -1.306 1.00 93.38 93 VAL A C 1
ATOM 756 O O . VAL A 1 93 ? 2.370 -4.781 -1.571 1.00 93.38 93 VAL A O 1
ATOM 759 N N . LEU A 1 94 ? 1.376 -2.851 -2.181 1.00 93.12 94 LEU A N 1
ATOM 760 C CA . LEU A 1 94 ? 0.989 -3.302 -3.519 1.00 93.12 94 LEU A CA 1
ATOM 761 C C . LEU A 1 94 ? 2.215 -3.640 -4.370 1.00 93.12 94 LEU A C 1
ATOM 763 O O . LEU A 1 94 ? 2.287 -4.721 -4.953 1.00 93.12 94 LEU A O 1
ATOM 767 N N . LEU A 1 95 ? 3.217 -2.759 -4.375 1.00 95.81 95 LEU A N 1
ATOM 768 C CA . LEU A 1 95 ? 4.461 -2.970 -5.110 1.00 95.81 95 LEU A CA 1
ATOM 769 C C . LEU A 1 95 ? 5.279 -4.138 -4.564 1.00 95.81 95 LEU A C 1
ATOM 771 O O . LEU A 1 95 ? 5.905 -4.853 -5.343 1.00 95.81 95 LEU A O 1
ATOM 775 N N . LYS A 1 96 ? 5.297 -4.356 -3.248 1.00 95.56 96 LYS A N 1
ATOM 776 C CA . LYS A 1 96 ? 6.011 -5.486 -2.650 1.00 95.56 96 LYS A CA 1
ATOM 777 C C . LYS A 1 96 ? 5.372 -6.804 -3.068 1.00 95.56 96 LYS A C 1
ATOM 779 O O . LYS A 1 96 ? 6.074 -7.690 -3.550 1.00 95.56 96 LYS A O 1
ATOM 784 N N . TRP A 1 97 ? 4.048 -6.905 -2.966 1.00 92.44 97 TRP A N 1
ATOM 785 C CA . TRP A 1 97 ? 3.332 -8.092 -3.426 1.00 92.44 97 TRP A CA 1
ATOM 786 C C . TRP A 1 97 ? 3.558 -8.344 -4.916 1.00 92.44 97 TRP A C 1
ATOM 788 O O . TRP A 1 97 ? 3.874 -9.464 -5.322 1.00 92.44 97 TRP A O 1
ATOM 798 N N . LEU A 1 98 ? 3.434 -7.294 -5.729 1.00 94.56 98 LEU A N 1
ATOM 799 C CA . LEU A 1 98 ? 3.608 -7.380 -7.172 1.00 94.56 98 LEU A CA 1
ATOM 800 C C . LEU A 1 98 ? 5.023 -7.859 -7.526 1.00 94.56 98 LEU A C 1
ATOM 802 O O . LEU A 1 98 ? 5.184 -8.713 -8.392 1.00 94.56 98 LEU A O 1
ATOM 806 N N . PHE A 1 99 ? 6.045 -7.389 -6.809 1.00 95.69 99 PHE A N 1
ATOM 807 C CA . PHE A 1 99 ? 7.429 -7.814 -7.010 1.00 95.69 99 PHE A CA 1
ATOM 808 C C . PHE A 1 99 ? 7.665 -9.286 -6.641 1.00 95.69 99 PHE A C 1
ATOM 810 O O . PHE A 1 99 ? 8.368 -10.005 -7.359 1.00 95.69 99 PHE A O 1
ATOM 817 N N . GLU A 1 100 ? 7.074 -9.756 -5.539 1.00 93.81 100 GLU A N 1
ATOM 818 C CA . GLU A 1 100 ? 7.173 -11.155 -5.100 1.00 93.81 100 GLU A CA 1
ATOM 819 C C . GLU A 1 100 ? 6.459 -12.121 -6.057 1.00 93.81 100 GLU A C 1
ATOM 821 O O . GLU A 1 100 ? 6.886 -13.266 -6.204 1.00 93.81 100 GLU A O 1
ATOM 826 N N . ASN A 1 101 ? 5.426 -11.649 -6.760 1.00 92.69 101 ASN A N 1
ATOM 827 C CA . ASN A 1 101 ? 4.622 -12.450 -7.687 1.00 92.69 101 ASN A CA 1
ATOM 828 C C . ASN A 1 101 ? 4.918 -12.170 -9.168 1.00 92.69 101 ASN A C 1
ATOM 830 O O . ASN A 1 101 ? 4.312 -12.801 -10.035 1.00 92.69 101 ASN A O 1
ATOM 834 N N . LYS A 1 102 ? 5.867 -11.277 -9.477 1.00 93.69 102 LYS A N 1
ATOM 835 C CA . LYS A 1 102 ? 6.154 -10.782 -10.837 1.00 93.69 102 LYS A CA 1
ATOM 836 C C . LYS A 1 102 ? 6.377 -11.889 -11.874 1.00 93.69 102 LYS A C 1
ATOM 838 O O . LYS A 1 102 ? 6.019 -11.718 -13.028 1.00 93.69 102 LYS A O 1
ATOM 843 N N . ASP A 1 103 ? 6.932 -13.031 -11.459 1.00 93.62 103 ASP A N 1
ATOM 844 C CA . ASP A 1 103 ? 7.249 -14.161 -12.343 1.00 93.62 103 ASP A CA 1
ATOM 845 C C . ASP A 1 103 ? 5.992 -14.942 -12.784 1.00 93.62 103 ASP A C 1
ATOM 847 O O . ASP A 1 103 ? 6.045 -15.754 -13.706 1.00 93.62 103 ASP A O 1
ATOM 851 N N . SER A 1 104 ? 4.853 -14.693 -12.129 1.00 93.12 104 SER A N 1
ATOM 852 C CA . SER A 1 104 ? 3.533 -15.246 -12.465 1.00 93.12 104 SER A CA 1
ATOM 853 C C . SER A 1 104 ? 2.617 -14.252 -13.191 1.00 93.12 104 SER A C 1
ATOM 855 O O . SER A 1 104 ? 1.503 -14.610 -13.574 1.00 93.12 104 SER A O 1
ATOM 857 N N . ILE A 1 105 ? 3.084 -13.018 -13.393 1.00 92.06 105 ILE A N 1
ATOM 858 C CA . ILE A 1 105 ? 2.330 -11.915 -13.992 1.00 92.06 105 ILE A CA 1
ATOM 859 C C . ILE A 1 105 ? 2.862 -11.680 -15.404 1.00 92.06 105 ILE A C 1
ATOM 861 O O . ILE A 1 105 ? 4.068 -11.692 -15.630 1.00 92.06 105 ILE A O 1
ATOM 865 N N . SER A 1 106 ? 1.957 -11.486 -16.367 1.00 93.88 106 SER A N 1
ATOM 866 C CA . SER A 1 106 ? 2.337 -11.344 -17.778 1.00 93.88 106 SER A CA 1
ATOM 867 C C . SER A 1 106 ? 3.223 -10.120 -18.024 1.00 93.88 106 SER A C 1
ATOM 869 O O . SER A 1 106 ? 4.214 -10.226 -18.744 1.00 93.88 106 SER A O 1
ATOM 871 N N . ASP A 1 107 ? 2.868 -8.973 -17.442 1.00 94.94 107 ASP A N 1
ATOM 872 C CA . ASP A 1 107 ? 3.666 -7.749 -17.498 1.00 94.94 107 ASP A CA 1
ATOM 873 C C . ASP A 1 107 ? 3.634 -7.027 -16.139 1.00 94.94 107 ASP A C 1
ATOM 875 O O . ASP A 1 107 ? 2.781 -6.177 -15.891 1.00 94.94 107 ASP A O 1
ATOM 879 N N . PRO A 1 108 ? 4.551 -7.358 -15.217 1.00 96.12 108 PRO A N 1
ATOM 880 C CA . PRO A 1 108 ? 4.577 -6.726 -13.902 1.00 96.12 108 PRO A CA 1
ATOM 881 C C . PRO A 1 108 ? 4.919 -5.231 -13.960 1.00 96.12 108 PRO A C 1
ATOM 883 O O . PRO A 1 108 ? 4.632 -4.523 -13.005 1.00 96.12 108 PRO A O 1
ATOM 886 N N . LEU A 1 109 ? 5.542 -4.732 -15.035 1.00 96.19 109 LEU A N 1
ATOM 887 C CA . LEU A 1 109 ? 5.871 -3.307 -15.152 1.00 96.19 109 LEU A CA 1
ATOM 888 C C . LEU A 1 109 ? 4.677 -2.479 -15.640 1.00 96.19 109 LEU A C 1
ATOM 890 O O . LEU A 1 109 ? 4.597 -1.304 -15.305 1.00 96.19 109 LEU A O 1
ATOM 894 N N . GLU A 1 110 ? 3.745 -3.082 -16.380 1.00 96.44 110 GLU A N 1
ATOM 895 C CA . GLU A 1 110 ? 2.445 -2.465 -16.681 1.00 96.44 110 GLU A CA 1
ATOM 896 C C . GLU A 1 110 ? 1.617 -2.279 -15.403 1.00 96.44 110 GLU A C 1
ATOM 898 O O . GLU A 1 110 ? 1.077 -1.207 -15.160 1.00 96.44 110 GLU A O 1
ATOM 903 N N . GLU A 1 111 ? 1.605 -3.272 -14.514 1.00 96.44 111 GLU A N 1
ATOM 904 C CA . GLU A 1 111 ? 0.913 -3.156 -13.221 1.00 96.44 111 GLU A CA 1
ATOM 905 C C . GLU A 1 111 ? 1.532 -2.068 -12.317 1.00 96.44 111 GLU A C 1
ATOM 907 O O . GLU A 1 111 ? 0.821 -1.385 -11.580 1.00 96.44 111 GLU A O 1
ATOM 912 N N . VAL A 1 112 ? 2.851 -1.842 -12.396 1.00 97.12 112 VAL A N 1
ATOM 913 C CA . VAL A 1 112 ? 3.499 -0.689 -11.737 1.00 97.12 112 VAL A CA 1
ATOM 914 C C . VAL A 1 112 ? 2.966 0.635 -12.289 1.00 97.12 112 VAL A C 1
ATOM 916 O O . VAL A 1 112 ? 2.759 1.571 -11.520 1.00 97.12 112 VAL A O 1
ATOM 919 N N . GLU A 1 113 ? 2.759 0.733 -13.602 1.00 97.06 113 GLU A N 1
ATOM 920 C CA . GLU A 1 113 ? 2.227 1.937 -14.255 1.00 97.06 113 GLU A CA 1
ATOM 921 C C . GLU A 1 113 ? 0.790 2.210 -13.810 1.00 97.06 113 GLU A C 1
ATOM 923 O O . GLU A 1 113 ? 0.478 3.341 -13.444 1.00 97.06 113 GLU A O 1
ATOM 928 N N . VAL A 1 114 ? -0.039 1.165 -13.719 1.00 95.38 114 VAL A N 1
ATOM 929 C CA . VAL A 1 114 ? -1.399 1.262 -13.167 1.00 95.38 114 VAL A CA 1
ATOM 930 C C . VAL A 1 114 ? -1.367 1.775 -11.727 1.00 95.38 114 VAL A C 1
ATOM 932 O O . VAL A 1 114 ? -2.089 2.710 -11.404 1.00 95.38 114 VAL A O 1
ATOM 935 N N . ILE A 1 115 ? -0.491 1.242 -10.865 1.00 95.31 115 ILE A N 1
ATOM 936 C CA . ILE A 1 115 ? -0.331 1.748 -9.487 1.00 95.31 115 ILE A CA 1
ATOM 937 C C . ILE A 1 115 ? 0.132 3.212 -9.487 1.00 95.31 115 ILE A C 1
ATOM 939 O O . ILE A 1 115 ? -0.308 4.003 -8.657 1.00 95.31 115 ILE A O 1
ATOM 943 N N . TYR A 1 116 ? 1.034 3.596 -10.387 1.00 96.06 116 TYR A N 1
ATOM 944 C CA . TYR A 1 116 ? 1.510 4.975 -10.467 1.00 96.06 116 TYR A CA 1
ATOM 945 C C . TYR A 1 116 ? 0.384 5.944 -10.855 1.00 96.06 116 TYR A C 1
ATOM 947 O O . TYR A 1 116 ? 0.291 7.019 -10.266 1.00 96.06 116 TYR A O 1
ATOM 955 N N . GLU A 1 117 ? -0.495 5.560 -11.777 1.00 95.06 117 GLU A N 1
ATOM 956 C CA . GLU A 1 117 ? -1.656 6.359 -12.181 1.00 95.06 117 GLU A CA 1
ATOM 957 C C . GLU A 1 117 ? -2.760 6.376 -11.110 1.00 95.06 117 GLU A C 1
ATOM 959 O O . GLU A 1 117 ? -3.219 7.456 -10.733 1.00 95.06 117 GLU A O 1
ATOM 964 N N . ASP A 1 118 ? -3.126 5.213 -10.560 1.00 93.94 118 ASP A N 1
ATOM 965 C CA . ASP A 1 118 ? -4.196 5.055 -9.558 1.00 93.94 118 ASP A CA 1
ATOM 966 C C . ASP A 1 118 ? -3.894 5.804 -8.240 1.00 93.94 118 ASP A C 1
ATOM 968 O O . ASP A 1 118 ? -4.814 6.161 -7.506 1.00 93.94 118 ASP A O 1
ATOM 972 N N . PHE A 1 119 ? -2.615 6.054 -7.924 1.00 94.31 119 PHE A N 1
ATOM 973 C CA . PHE A 1 119 ? -2.170 6.691 -6.672 1.00 94.31 119 PHE A CA 1
ATOM 974 C C . PHE A 1 119 ? -1.675 8.141 -6.847 1.00 94.31 119 PHE A C 1
ATOM 976 O O . PHE A 1 119 ? -0.879 8.636 -6.035 1.00 94.31 119 PHE A O 1
ATOM 983 N N . ASP A 1 120 ? -2.142 8.834 -7.889 1.00 93.56 120 ASP A N 1
ATOM 984 C CA . ASP A 1 120 ? -1.822 10.238 -8.191 1.00 93.56 120 ASP A CA 1
ATOM 985 C C . ASP A 1 120 ? -0.324 10.500 -8.426 1.00 93.56 120 ASP A C 1
ATOM 987 O O . ASP A 1 120 ? 0.258 11.456 -7.897 1.00 93.56 120 ASP A O 1
ATOM 991 N N . PHE A 1 121 ? 0.316 9.650 -9.228 1.00 93.50 121 PHE A N 1
ATOM 992 C CA . PHE A 1 121 ? 1.692 9.821 -9.701 1.00 93.50 121 PHE A CA 1
ATOM 993 C C . PHE A 1 121 ? 2.720 10.005 -8.563 1.00 93.50 121 PHE A C 1
ATOM 995 O O . PHE A 1 121 ? 3.417 11.026 -8.495 1.00 93.50 121 PHE A O 1
ATOM 1002 N N . PRO A 1 122 ? 2.855 9.041 -7.628 1.00 93.69 122 PRO A N 1
ATOM 1003 C CA . PRO A 1 122 ? 3.772 9.172 -6.504 1.00 93.69 122 PRO A CA 1
ATOM 1004 C C . PRO A 1 122 ? 5.233 9.247 -6.974 1.00 93.69 122 PRO A C 1
ATOM 1006 O O . PRO A 1 122 ? 5.803 8.279 -7.473 1.00 93.69 122 PRO A O 1
ATOM 1009 N N . GLN A 1 123 ? 5.883 10.391 -6.738 1.00 91.31 123 GLN A N 1
ATOM 1010 C CA . GLN A 1 123 ? 7.265 10.653 -7.177 1.00 91.31 123 GLN A CA 1
ATOM 1011 C C . GLN A 1 123 ? 8.279 9.589 -6.728 1.00 91.31 123 GLN A C 1
ATOM 1013 O O . GLN A 1 123 ? 9.267 9.332 -7.412 1.00 91.31 123 GLN A O 1
ATOM 1018 N N . GLY A 1 124 ? 8.033 8.943 -5.583 1.00 90.62 124 GLY A N 1
ATOM 1019 C CA . GLY A 1 124 ? 8.919 7.922 -5.023 1.00 90.62 124 GLY A CA 1
ATOM 1020 C C . GLY A 1 124 ? 9.127 6.695 -5.918 1.00 90.62 124 GLY A C 1
ATOM 1021 O O . GLY A 1 124 ? 10.098 5.971 -5.704 1.00 90.62 124 GLY A O 1
ATOM 1022 N N . ILE A 1 125 ? 8.260 6.470 -6.915 1.00 94.62 125 ILE A N 1
ATOM 1023 C CA . ILE A 1 125 ? 8.301 5.270 -7.764 1.00 94.62 125 ILE A CA 1
ATOM 1024 C C . ILE A 1 125 ? 8.656 5.548 -9.229 1.00 94.62 125 ILE A C 1
ATOM 1026 O O . ILE A 1 125 ? 8.886 4.611 -9.988 1.00 94.62 125 ILE A O 1
ATOM 1030 N N . GLU A 1 126 ? 8.810 6.818 -9.622 1.00 94.56 126 GLU A N 1
ATOM 1031 C CA . GLU A 1 126 ? 9.086 7.232 -11.013 1.00 94.56 126 GLU A CA 1
ATOM 1032 C C . GLU A 1 126 ? 10.287 6.514 -11.635 1.00 94.56 126 GLU A C 1
ATOM 1034 O O . GLU A 1 126 ? 10.298 6.213 -12.826 1.00 94.56 126 GLU A O 1
ATOM 1039 N N . SER A 1 127 ? 11.301 6.199 -10.823 1.00 93.50 127 SER A N 1
ATOM 1040 C CA . SER A 1 127 ? 12.532 5.547 -11.283 1.00 93.50 127 SER A CA 1
ATOM 1041 C C . SER A 1 127 ? 12.330 4.150 -11.886 1.00 93.50 127 SER A C 1
ATOM 1043 O O . SER A 1 127 ? 13.246 3.646 -12.546 1.00 93.50 127 SER A O 1
ATOM 1045 N N . PHE A 1 128 ? 11.163 3.532 -11.683 1.00 96.06 128 PHE A N 1
ATOM 1046 C CA . PHE A 1 128 ? 10.803 2.232 -12.248 1.00 96.06 128 PHE A CA 1
ATOM 1047 C C . PHE A 1 128 ? 9.454 2.223 -12.996 1.00 96.06 128 PHE A C 1
ATOM 1049 O O . PHE A 1 128 ? 8.904 1.156 -13.254 1.00 96.06 128 PHE A O 1
ATOM 1056 N N . VAL A 1 129 ? 8.973 3.396 -13.427 1.00 95.69 129 VAL A N 1
ATOM 1057 C CA . VAL A 1 129 ? 7.854 3.556 -14.377 1.00 95.69 129 VAL A CA 1
ATOM 1058 C C . VAL A 1 129 ? 8.432 3.678 -15.794 1.00 95.69 129 VAL A C 1
ATOM 1060 O O . VAL A 1 129 ? 9.270 4.548 -16.037 1.00 95.69 129 VAL A O 1
ATOM 1063 N N . ARG A 1 130 ? 8.038 2.821 -16.754 1.00 93.19 130 ARG A N 1
ATOM 1064 C CA . ARG A 1 130 ? 8.789 2.674 -18.027 1.00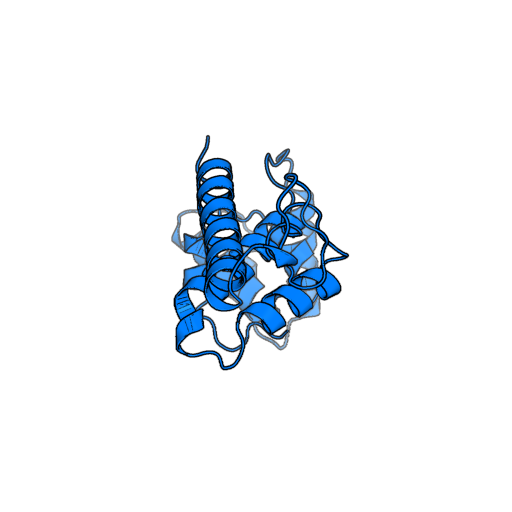 93.19 130 ARG A CA 1
ATOM 1065 C C . ARG A 1 130 ? 8.762 3.922 -18.902 1.00 93.19 130 ARG A C 1
ATOM 1067 O O . ARG A 1 130 ? 9.735 4.189 -19.606 1.00 93.19 130 ARG A O 1
ATOM 1074 N N . TYR A 1 131 ? 7.663 4.672 -18.876 1.00 90.38 131 TYR A N 1
ATOM 1075 C CA . TYR A 1 131 ? 7.524 5.900 -19.660 1.00 90.38 131 TYR A CA 1
ATOM 1076 C C . TYR A 1 131 ? 8.139 7.134 -18.986 1.00 90.38 131 TYR A C 1
ATOM 1078 O O . TYR A 1 131 ? 8.218 8.191 -19.620 1.00 90.38 131 TYR A O 1
ATOM 1086 N N . MET A 1 132 ? 8.594 7.027 -17.733 1.00 92.00 132 MET A N 1
ATOM 1087 C CA . MET A 1 132 ? 9.236 8.141 -17.044 1.00 92.00 132 MET A CA 1
ATOM 1088 C C . MET A 1 132 ? 10.689 8.314 -17.505 1.00 92.00 132 MET A C 1
ATOM 1090 O O . MET A 1 132 ? 11.433 7.338 -17.652 1.00 92.00 132 MET A O 1
ATOM 1094 N N . PRO A 1 133 ? 11.132 9.561 -17.750 1.00 85.56 133 PRO A N 1
ATOM 1095 C CA . PRO A 1 133 ? 12.502 9.821 -18.158 1.00 85.56 133 PRO A CA 1
ATOM 1096 C C . PRO A 1 133 ? 13.481 9.463 -17.036 1.00 85.56 133 PRO A C 1
ATOM 1098 O O . PRO A 1 133 ? 13.218 9.662 -15.851 1.00 85.56 133 PRO A O 1
ATOM 1101 N N . SER A 1 134 ? 14.662 8.976 -17.414 1.00 80.19 134 SER A N 1
ATOM 1102 C CA . SER A 1 134 ? 15.729 8.688 -16.457 1.00 80.19 134 SER A CA 1
ATOM 1103 C C . SER A 1 134 ? 16.265 9.991 -15.853 1.00 80.19 134 SER A C 1
ATOM 1105 O O . SER A 1 134 ? 16.694 10.886 -16.581 1.00 80.19 134 SER A O 1
ATOM 1107 N N . VAL A 1 135 ? 16.275 10.102 -14.524 1.00 75.19 135 VAL A N 1
ATOM 1108 C CA . VAL A 1 135 ? 16.741 11.311 -13.812 1.00 75.19 135 VAL A CA 1
ATOM 1109 C C . VAL A 1 135 ? 18.256 11.331 -13.544 1.00 75.19 135 VAL A C 1
ATOM 1111 O O . VAL A 1 135 ? 18.793 12.315 -13.043 1.00 75.19 135 VAL A O 1
ATOM 1114 N N . ASP A 1 136 ? 18.971 10.261 -13.893 1.00 74.50 136 ASP A N 1
ATOM 1115 C CA . ASP A 1 136 ? 20.325 9.921 -13.429 1.00 74.50 136 ASP A CA 1
ATOM 1116 C C . ASP A 1 136 ? 21.412 9.971 -14.524 1.00 74.50 136 ASP A C 1
ATOM 1118 O O . ASP A 1 136 ? 22.381 9.216 -14.484 1.00 74.50 136 ASP A O 1
ATOM 1122 N N . ASN A 1 137 ? 21.290 10.859 -15.520 1.00 83.06 137 ASN A N 1
ATOM 1123 C CA . ASN A 1 137 ? 22.163 10.912 -16.716 1.00 83.06 137 ASN A CA 1
ATOM 1124 C C . ASN A 1 137 ? 22.251 9.586 -17.502 1.00 83.06 137 ASN A C 1
ATOM 1126 O O . ASN A 1 137 ? 23.070 9.467 -18.424 1.00 83.06 137 ASN A O 1
ATOM 1130 N N . TYR A 1 138 ? 21.423 8.601 -17.154 1.00 87.50 138 TYR A N 1
ATOM 1131 C CA . TYR A 1 138 ? 21.304 7.346 -17.867 1.00 87.50 138 TYR A CA 1
ATOM 1132 C C . TYR A 1 138 ? 20.765 7.607 -19.273 1.00 87.50 138 TYR A C 1
ATOM 1134 O O . TYR A 1 138 ? 19.912 8.468 -19.485 1.00 87.50 138 TYR A O 1
ATOM 1142 N N . LYS A 1 139 ? 21.314 6.887 -20.249 1.00 88.06 139 LYS A N 1
ATOM 1143 C CA . LYS A 1 139 ? 21.020 7.069 -21.672 1.00 88.06 139 LYS A CA 1
ATOM 1144 C C . LYS A 1 139 ? 20.515 5.752 -22.245 1.00 88.06 139 LYS A C 1
ATOM 1146 O O . LYS A 1 139 ? 21.356 4.961 -22.681 1.00 88.06 139 LYS A O 1
ATOM 1151 N N . PRO A 1 140 ? 19.195 5.489 -22.221 1.00 87.12 140 PRO A N 1
ATOM 1152 C CA . PRO A 1 140 ? 18.628 4.204 -22.632 1.00 87.12 140 PRO A CA 1
ATOM 1153 C C . PRO A 1 140 ? 19.074 3.748 -24.026 1.00 87.12 140 PRO A C 1
ATOM 1155 O O . PRO A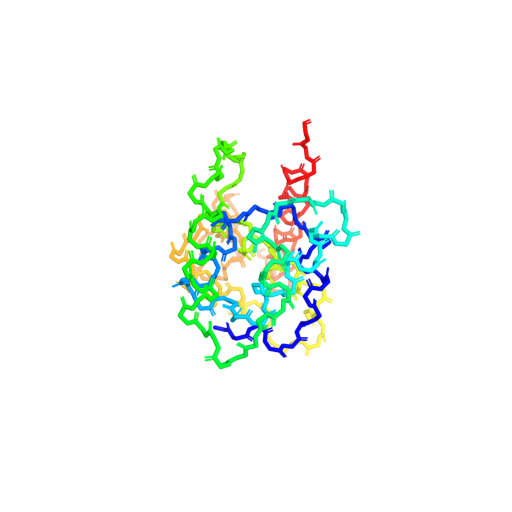 1 140 ? 19.244 2.556 -24.271 1.00 87.12 140 PRO A O 1
ATOM 1158 N N . GLU A 1 141 ? 19.345 4.696 -24.928 1.00 90.88 141 GLU A N 1
ATOM 1159 C CA . GLU A 1 141 ? 19.819 4.451 -26.291 1.00 90.88 141 GLU A CA 1
ATOM 1160 C C . GLU A 1 141 ? 21.236 3.855 -26.375 1.00 90.88 141 GLU A C 1
ATOM 1162 O O . GLU A 1 141 ? 21.646 3.380 -27.434 1.00 90.88 141 GLU A O 1
ATOM 1167 N N . LYS A 1 142 ? 22.003 3.889 -25.278 1.00 93.50 142 LYS A N 1
ATOM 1168 C CA . LYS A 1 142 ? 23.358 3.319 -25.185 1.00 93.50 142 LYS A CA 1
ATOM 1169 C C . LYS A 1 142 ? 23.390 1.901 -24.616 1.00 93.50 142 LYS A C 1
ATOM 1171 O O . LYS A 1 142 ? 24.474 1.327 -24.510 1.00 93.50 142 LYS A O 1
ATOM 1176 N N . HIS A 1 143 ? 22.239 1.357 -24.239 1.00 92.12 143 HIS A N 1
ATOM 1177 C CA . HIS A 1 143 ? 22.109 0.071 -23.563 1.00 92.12 143 HIS A CA 1
ATOM 1178 C C . HIS A 1 143 ? 21.181 -0.863 -24.341 1.00 92.12 143 HIS A C 1
ATOM 1180 O O . HIS A 1 143 ? 20.372 -0.423 -25.161 1.00 92.12 143 HIS A O 1
ATOM 1186 N N . SER A 1 144 ? 21.313 -2.172 -24.118 1.00 94.56 144 SER A N 1
ATOM 1187 C CA . SER A 1 144 ? 20.383 -3.129 -24.717 1.00 94.56 144 SER A CA 1
ATOM 1188 C C . SER A 1 144 ? 19.003 -3.026 -24.060 1.00 94.56 144 SER A C 1
ATOM 1190 O O . SER A 1 144 ? 18.870 -2.551 -22.933 1.00 94.56 144 SER A O 1
ATOM 1192 N N . ALA A 1 145 ? 17.963 -3.517 -24.739 1.00 91.50 145 ALA A N 1
ATOM 1193 C CA . ALA A 1 145 ? 16.618 -3.576 -24.162 1.00 91.50 145 ALA A CA 1
ATOM 1194 C C . ALA A 1 145 ? 16.591 -4.357 -22.832 1.00 91.50 145 ALA A C 1
ATOM 1196 O O . ALA A 1 145 ? 15.939 -3.932 -21.883 1.00 91.50 145 ALA A O 1
ATOM 1197 N N . ASN A 1 146 ? 17.361 -5.445 -22.744 1.00 94.00 146 ASN A N 1
ATOM 1198 C CA . ASN A 1 146 ? 17.462 -6.263 -21.538 1.00 94.00 146 ASN A CA 1
ATOM 1199 C C . ASN A 1 146 ? 18.159 -5.517 -20.388 1.00 94.00 146 ASN A C 1
ATOM 1201 O O . ASN A 1 146 ? 17.708 -5.589 -19.251 1.00 94.00 146 ASN A O 1
ATOM 1205 N N . ASP A 1 147 ? 19.221 -4.757 -20.677 1.00 93.69 147 ASP A N 1
ATOM 1206 C CA . ASP A 1 147 ? 19.901 -3.938 -19.661 1.00 93.69 147 ASP A CA 1
ATOM 1207 C C . ASP A 1 147 ? 18.986 -2.827 -19.129 1.00 93.69 147 ASP A C 1
ATOM 1209 O O . ASP A 1 147 ? 18.925 -2.599 -17.921 1.00 93.69 147 ASP A O 1
ATOM 1213 N N . ASN A 1 148 ? 18.247 -2.163 -20.026 1.00 92.50 148 ASN A N 1
ATOM 1214 C CA . ASN A 1 148 ? 17.268 -1.136 -19.666 1.00 92.50 148 ASN A CA 1
ATOM 1215 C C . ASN A 1 148 ? 16.176 -1.711 -18.748 1.00 92.50 148 ASN A C 1
ATOM 1217 O O . ASN A 1 148 ? 15.838 -1.106 -17.732 1.00 92.50 148 ASN A O 1
ATOM 1221 N N . GLN A 1 149 ? 15.653 -2.894 -19.083 1.00 93.19 149 GLN A N 1
ATOM 1222 C CA . GLN A 1 149 ? 14.618 -3.560 -18.296 1.00 93.19 149 GLN A CA 1
ATOM 1223 C C . GLN A 1 149 ? 15.141 -4.037 -16.933 1.00 93.19 149 GLN A C 1
ATOM 1225 O O . GLN A 1 149 ? 14.491 -3.802 -15.916 1.00 93.19 149 GLN A O 1
ATOM 1230 N N . ASN A 1 150 ? 16.333 -4.638 -16.882 1.00 94.56 150 ASN A N 1
ATOM 1231 C CA . ASN A 1 150 ? 16.956 -5.052 -15.621 1.00 94.56 150 ASN A CA 1
ATOM 1232 C C . ASN A 1 150 ? 17.171 -3.864 -14.681 1.00 94.56 150 ASN A C 1
ATOM 1234 O O . ASN A 1 150 ? 16.851 -3.958 -13.501 1.00 94.56 150 ASN A O 1
ATOM 1238 N N . ARG A 1 151 ? 17.613 -2.716 -15.211 1.00 94.50 151 ARG A N 1
ATOM 1239 C CA . ARG A 1 151 ? 17.760 -1.487 -14.420 1.00 94.50 151 ARG A CA 1
ATOM 1240 C C . ARG A 1 151 ? 16.440 -1.056 -13.770 1.00 94.50 151 ARG A C 1
ATOM 1242 O O . ARG A 1 151 ? 16.445 -0.615 -12.627 1.00 94.50 151 ARG A O 1
ATOM 1249 N N . ILE A 1 152 ? 15.316 -1.167 -14.479 1.00 95.38 152 ILE A N 1
ATOM 1250 C CA . ILE A 1 152 ? 13.991 -0.831 -13.930 1.00 95.38 152 ILE A CA 1
ATOM 1251 C C . ILE A 1 152 ? 13.648 -1.758 -12.754 1.00 95.38 152 ILE A C 1
ATOM 1253 O O . ILE A 1 152 ? 13.243 -1.278 -11.695 1.00 95.38 152 ILE A O 1
ATOM 1257 N N . PHE A 1 153 ? 13.886 -3.066 -12.888 1.00 96.75 153 PHE A N 1
ATOM 1258 C CA . PHE A 1 153 ? 13.694 -4.012 -11.784 1.00 96.75 153 PHE A CA 1
ATOM 1259 C C . PHE A 1 153 ? 14.643 -3.757 -10.603 1.00 96.75 153 PHE A C 1
ATOM 1261 O O . PHE A 1 153 ? 14.224 -3.868 -9.450 1.00 96.75 153 PHE A O 1
ATOM 1268 N N . ASP A 1 154 ? 15.894 -3.375 -10.863 1.00 96.12 154 ASP A N 1
ATOM 1269 C CA . ASP A 1 154 ? 16.862 -3.021 -9.819 1.00 96.12 154 ASP A CA 1
ATOM 1270 C C . ASP A 1 154 ? 16.436 -1.762 -9.049 1.00 96.12 154 ASP A C 1
ATOM 1272 O O . ASP A 1 154 ? 16.534 -1.722 -7.816 1.00 96.12 154 ASP A O 1
ATOM 1276 N N . ASN A 1 155 ? 15.913 -0.754 -9.753 1.00 96.25 155 ASN A N 1
ATOM 1277 C CA . ASN A 1 155 ? 15.352 0.454 -9.145 1.00 96.25 155 ASN A CA 1
ATOM 1278 C C . ASN A 1 155 ? 14.150 0.114 -8.257 1.00 96.25 155 ASN A C 1
ATOM 1280 O O . ASN A 1 155 ? 14.090 0.553 -7.108 1.00 96.25 155 ASN A O 1
ATOM 1284 N N . TRP A 1 156 ? 13.242 -0.732 -8.748 1.00 97.56 156 TRP A N 1
ATOM 1285 C CA . TRP A 1 156 ? 12.093 -1.202 -7.978 1.00 97.56 156 TRP A CA 1
ATOM 1286 C C . TRP A 1 156 ? 12.525 -1.977 -6.723 1.00 97.56 156 TRP A C 1
ATOM 1288 O O . TRP A 1 156 ? 12.094 -1.657 -5.614 1.00 97.56 156 TRP A O 1
ATOM 1298 N N . SER A 1 157 ? 13.457 -2.928 -6.849 1.00 97.50 157 SER A N 1
ATOM 1299 C CA . SER A 1 157 ? 14.006 -3.665 -5.699 1.00 97.50 157 SER A CA 1
ATOM 1300 C C . SER A 1 157 ? 14.672 -2.736 -4.678 1.00 97.50 157 SER A C 1
ATOM 1302 O O . SER A 1 157 ? 14.548 -2.942 -3.467 1.00 97.50 157 SER A O 1
ATOM 1304 N N . SER A 1 158 ? 15.373 -1.704 -5.150 1.00 96.56 158 SER A N 1
ATOM 1305 C CA . SER A 1 158 ? 16.034 -0.715 -4.291 1.00 96.56 158 SER A CA 1
ATOM 1306 C C . SER A 1 158 ? 15.023 0.136 -3.525 1.00 96.56 158 SER A C 1
ATOM 1308 O O . SER A 1 158 ? 15.195 0.340 -2.322 1.00 96.56 158 SER A O 1
ATOM 1310 N N . TYR A 1 159 ? 13.946 0.568 -4.189 1.00 96.50 159 TYR A N 1
ATOM 1311 C CA . TYR A 1 159 ? 12.828 1.264 -3.550 1.00 96.50 159 TYR A CA 1
ATOM 1312 C C . TYR A 1 159 ? 12.194 0.416 -2.442 1.00 96.50 159 TYR A C 1
ATOM 1314 O O . TYR A 1 159 ? 12.032 0.909 -1.326 1.00 96.50 159 TYR A O 1
ATOM 1322 N N . LEU A 1 160 ? 11.907 -0.866 -2.706 1.00 96.25 160 LEU A N 1
ATOM 1323 C CA . LEU A 1 160 ? 11.309 -1.758 -1.705 1.00 96.25 160 LEU A CA 1
ATOM 1324 C C . LEU A 1 160 ? 12.193 -1.886 -0.460 1.00 96.25 160 LEU A C 1
ATOM 1326 O O . LEU A 1 160 ? 11.705 -1.706 0.651 1.00 96.25 160 LEU A O 1
ATOM 1330 N N . LYS A 1 161 ? 13.503 -2.107 -0.633 1.00 95.50 161 LYS A N 1
ATOM 1331 C CA . LYS A 1 161 ? 14.458 -2.191 0.489 1.00 95.50 161 LYS A CA 1
ATOM 1332 C C . LYS A 1 161 ? 14.529 -0.895 1.297 1.00 95.50 161 LYS A C 1
ATOM 1334 O O . LYS A 1 161 ? 14.605 -0.936 2.522 1.00 95.50 161 LYS A O 1
ATOM 1339 N N . MET A 1 162 ? 14.524 0.252 0.615 1.00 94.38 162 MET A N 1
ATOM 1340 C CA . MET A 1 162 ? 14.533 1.564 1.262 1.00 94.38 162 MET A CA 1
ATOM 1341 C C . MET A 1 162 ? 13.261 1.777 2.093 1.00 94.38 162 MET A C 1
ATOM 1343 O O . MET A 1 162 ? 13.358 2.126 3.267 1.00 94.38 162 MET A O 1
ATOM 1347 N N . MET A 1 163 ? 12.086 1.536 1.503 1.00 93.69 163 MET A N 1
ATOM 1348 C CA . MET A 1 163 ? 10.797 1.701 2.180 1.00 93.69 163 MET A CA 1
ATOM 1349 C C . MET A 1 163 ? 10.646 0.752 3.364 1.00 93.69 163 MET A C 1
ATOM 1351 O O . MET A 1 163 ? 10.216 1.173 4.433 1.00 93.69 163 MET A O 1
ATOM 1355 N N . GLU A 1 164 ? 11.054 -0.505 3.212 1.00 91.56 164 GLU A N 1
ATOM 1356 C CA . GLU A 1 164 ? 11.005 -1.498 4.284 1.00 91.56 164 GLU A CA 1
ATOM 1357 C C . GLU A 1 164 ? 11.867 -1.067 5.485 1.00 91.56 164 GLU A C 1
ATOM 1359 O O . GLU A 1 164 ? 11.411 -1.124 6.627 1.00 91.56 164 GLU A O 1
ATOM 1364 N N . ALA A 1 165 ? 13.058 -0.509 5.239 1.00 89.69 165 ALA A N 1
ATOM 1365 C CA . ALA A 1 165 ? 13.890 0.077 6.291 1.00 89.69 165 ALA A CA 1
ATOM 1366 C C . ALA A 1 165 ? 13.235 1.304 6.957 1.00 89.69 165 ALA A C 1
ATOM 1368 O O . ALA A 1 165 ? 13.316 1.458 8.176 1.00 89.69 165 ALA A O 1
ATOM 1369 N N . SER A 1 166 ? 12.561 2.165 6.186 1.00 87.94 166 SER A N 1
ATOM 1370 C CA . SER A 1 166 ? 11.824 3.323 6.720 1.00 87.94 166 SER A CA 1
ATOM 1371 C C . SER A 1 166 ? 10.595 2.934 7.547 1.00 87.94 166 SER A C 1
ATOM 1373 O O . SER A 1 166 ? 10.237 3.661 8.472 1.00 87.94 166 SER A O 1
ATOM 1375 N N . LEU A 1 167 ? 9.964 1.799 7.239 1.00 83.81 167 LEU A N 1
ATOM 1376 C CA . LEU A 1 167 ? 8.794 1.281 7.954 1.00 83.81 167 LEU A CA 1
ATOM 1377 C C . LEU A 1 167 ? 9.169 0.488 9.215 1.00 83.81 167 LEU A C 1
ATOM 1379 O O . LEU A 1 167 ? 8.392 0.461 10.167 1.00 83.81 167 LEU A O 1
ATOM 1383 N N . GLN A 1 168 ? 10.357 -0.125 9.246 1.00 72.25 168 GLN A N 1
ATOM 1384 C CA . GLN A 1 168 ? 10.885 -0.851 10.412 1.00 72.25 168 GLN A CA 1
ATOM 1385 C C . GLN A 1 168 ? 11.672 0.042 11.389 1.00 72.25 168 GLN A C 1
ATOM 1387 O O . GLN A 1 168 ? 11.907 -0.352 12.534 1.00 72.25 168 GLN A O 1
ATOM 1392 N N . GLY A 1 169 ? 12.080 1.239 10.961 1.00 54.84 169 GLY A N 1
ATOM 1393 C CA . GLY A 1 169 ? 12.797 2.208 11.789 1.00 54.84 169 GLY A CA 1
ATOM 1394 C C . GLY A 1 169 ? 11.903 2.858 12.849 1.00 54.84 169 GLY A C 1
ATOM 1395 O O . GLY A 1 169 ? 11.185 3.811 12.551 1.00 54.84 169 GLY A O 1
ATOM 1396 N N . LYS A 1 170 ? 11.980 2.348 14.085 1.00 40.28 170 LYS A N 1
ATOM 1397 C CA . LYS A 1 170 ? 11.625 3.071 15.319 1.00 40.28 170 LYS A CA 1
ATOM 1398 C C . LYS A 1 170 ? 12.740 4.027 15.730 1.00 40.28 170 LYS A C 1
ATOM 1400 O O . LYS A 1 170 ? 13.920 3.631 15.598 1.00 40.28 170 LYS A O 1
#

Radius of gyration: 18.14 Å; chains: 1; bounding box: 48×27×51 Å

Sequence (170 aa):
MNVQGYKYSFIYDCACFCWCDVLWGYEHDVVGWEFVVGIADFFVSNGSDDELEIELVFLEGGDIEEIENKMRQLAEKCSVRQSVGSRDKWVFVLLKWLFENKDSISDPLEEVEVIYEDFDFPQGIESFVRYMPSVDNYKPEKHSANDNQNRIFDNWSSYLKMMEASLQGK

InterPro domains:
  IPR016630 Uncharacterised conserved protein UCP015278 [PF10004] (9-162)
  IPR016630 Uncharacterised conserved protein UCP015278 [PIRSF015278] (5-166)

pLDDT: mean 88.46, std 11.51, range [40.28, 97.56]